Protein AF-A0A6J1W9P4-F1 (afdb_monomer_lite)

Structure (mmCIF, N/CA/C/O backbone):
data_AF-A0A6J1W9P4-F1
#
_entry.id   AF-A0A6J1W9P4-F1
#
loop_
_atom_site.group_PDB
_atom_site.id
_atom_site.type_symbol
_atom_site.label_atom_id
_atom_site.label_alt_id
_atom_site.label_comp_id
_atom_site.label_asym_id
_atom_site.label_entity_id
_atom_site.label_seq_id
_atom_site.pdbx_PDB_ins_code
_atom_site.Cartn_x
_atom_site.Cartn_y
_atom_site.Cartn_z
_atom_site.occupancy
_atom_site.B_iso_or_equiv
_atom_site.auth_seq_id
_atom_site.auth_comp_id
_atom_site.auth_asym_id
_atom_site.auth_atom_id
_atom_site.pdbx_PDB_model_num
ATOM 1 N N . PRO A 1 1 ? 6.774 7.224 18.132 1.00 61.88 1 PRO A N 1
ATOM 2 C CA . PRO A 1 1 ? 6.353 6.381 16.984 1.00 61.88 1 PRO A CA 1
ATOM 3 C C . PRO A 1 1 ? 7.128 6.798 15.732 1.00 61.88 1 PRO A C 1
ATOM 5 O O . PRO A 1 1 ? 7.427 7.984 15.608 1.00 61.88 1 PRO A O 1
ATOM 8 N N . GLY A 1 2 ? 7.505 5.859 14.864 1.00 90.12 2 GLY A N 1
ATOM 9 C CA . GLY A 1 2 ? 8.063 6.198 13.557 1.00 90.12 2 GLY A CA 1
ATOM 10 C C . GLY A 1 2 ? 6.972 6.697 12.604 1.00 90.12 2 GLY A C 1
ATOM 11 O O . GLY A 1 2 ? 5.775 6.614 12.893 1.00 90.12 2 GLY A O 1
ATOM 12 N N . ALA A 1 3 ? 7.386 7.262 11.468 1.00 92.81 3 ALA A N 1
ATOM 13 C CA . ALA A 1 3 ? 6.457 7.837 10.493 1.00 92.81 3 ALA A CA 1
ATOM 14 C C . ALA A 1 3 ? 5.532 6.771 9.869 1.00 92.81 3 ALA A C 1
ATOM 16 O O . ALA A 1 3 ? 4.383 7.065 9.544 1.00 92.81 3 ALA A O 1
ATOM 17 N N . PHE A 1 4 ? 6.004 5.524 9.759 1.00 94.88 4 PHE A N 1
ATOM 18 C CA . PHE A 1 4 ? 5.195 4.398 9.294 1.00 94.88 4 PHE A CA 1
ATOM 19 C C . PHE A 1 4 ? 4.125 3.994 10.310 1.00 94.88 4 PHE A C 1
ATOM 21 O O . PHE A 1 4 ? 2.969 3.825 9.934 1.00 94.88 4 PHE A O 1
ATOM 28 N N . GLU A 1 5 ? 4.459 3.928 11.600 1.00 95.94 5 GLU A N 1
ATOM 29 C CA . GLU A 1 5 ? 3.479 3.653 12.652 1.00 95.94 5 GLU A CA 1
ATOM 30 C C . GLU A 1 5 ? 2.405 4.740 12.712 1.00 95.94 5 GLU A C 1
ATOM 32 O O . GLU A 1 5 ? 1.229 4.418 12.856 1.00 95.94 5 GLU A O 1
ATOM 37 N N . GLN A 1 6 ? 2.779 6.014 12.539 1.00 96.75 6 GLN A N 1
ATOM 38 C CA . GLN A 1 6 ? 1.794 7.095 12.455 1.00 96.75 6 GLN A CA 1
ATOM 39 C C . GLN A 1 6 ? 0.835 6.885 11.277 1.00 96.75 6 GLN A C 1
ATOM 41 O O . GLN A 1 6 ? -0.377 6.982 11.444 1.00 96.75 6 GLN A O 1
ATOM 46 N N . ALA A 1 7 ? 1.360 6.525 10.106 1.00 97.00 7 ALA A N 1
ATOM 47 C CA . ALA A 1 7 ? 0.532 6.257 8.939 1.00 97.00 7 ALA A CA 1
ATOM 48 C C . ALA A 1 7 ? -0.411 5.054 9.137 1.00 97.00 7 ALA A C 1
ATOM 50 O O . ALA A 1 7 ? -1.544 5.064 8.653 1.00 97.00 7 ALA A O 1
ATOM 51 N N . MET A 1 8 ? 0.029 4.023 9.871 1.00 97.19 8 MET A N 1
ATOM 52 C CA . MET A 1 8 ? -0.827 2.897 10.255 1.00 97.19 8 MET A CA 1
ATOM 53 C C . MET A 1 8 ? -1.984 3.353 11.146 1.00 97.19 8 MET A C 1
ATOM 55 O O . MET A 1 8 ? -3.118 2.936 10.916 1.00 97.19 8 MET A O 1
ATOM 59 N N . GLU A 1 9 ? -1.723 4.199 12.143 1.00 97.06 9 GLU A N 1
ATOM 60 C CA . GLU A 1 9 ? -2.769 4.724 13.029 1.00 97.06 9 GLU A CA 1
ATOM 61 C C . GLU A 1 9 ? -3.773 5.604 12.274 1.00 97.06 9 GLU A C 1
ATOM 63 O O . GLU A 1 9 ? -4.983 5.413 12.415 1.00 97.06 9 GLU A O 1
ATOM 68 N N . ASP A 1 10 ? -3.298 6.478 11.389 1.00 96.38 10 ASP A N 1
ATOM 69 C CA . ASP A 1 10 ? -4.158 7.319 10.553 1.00 96.38 10 ASP A CA 1
ATOM 70 C C . ASP A 1 10 ? -5.082 6.479 9.655 1.00 96.38 10 ASP A C 1
ATOM 72 O O . ASP A 1 10 ? -6.283 6.745 9.540 1.00 96.38 10 ASP A O 1
ATOM 76 N N . LEU A 1 11 ? -4.549 5.415 9.046 1.00 96.25 11 LEU A N 1
ATOM 77 C CA . LEU A 1 11 ? -5.328 4.511 8.199 1.00 96.25 11 LEU A CA 1
ATOM 78 C C . LEU A 1 11 ? -6.306 3.646 9.005 1.00 96.25 11 LEU A C 1
ATOM 80 O O . LEU A 1 11 ? -7.425 3.411 8.546 1.00 96.25 11 LEU A O 1
ATOM 84 N N . LYS A 1 12 ? -5.942 3.205 10.217 1.00 96.19 12 LYS A N 1
ATOM 85 C CA . LYS A 1 12 ? -6.881 2.530 11.133 1.00 96.19 12 LYS A CA 1
ATOM 86 C C . LYS A 1 12 ? -8.038 3.453 11.506 1.00 96.19 12 LYS A C 1
ATOM 88 O O . LYS A 1 12 ? -9.191 3.027 11.449 1.00 96.19 12 LYS A O 1
ATOM 93 N N . ALA A 1 13 ? -7.747 4.712 11.835 1.00 94.50 13 ALA A N 1
ATOM 94 C CA . ALA A 1 13 ? -8.765 5.710 12.149 1.00 94.50 13 ALA A CA 1
ATOM 95 C C . ALA A 1 13 ? -9.697 5.960 10.951 1.00 94.50 13 ALA A C 1
ATOM 97 O O . ALA A 1 13 ? -10.920 5.959 11.108 1.00 94.50 13 ALA A O 1
ATOM 98 N N . TYR A 1 14 ? -9.139 6.082 9.740 1.00 93.62 14 TYR A N 1
ATOM 99 C CA . TYR A 1 14 ? -9.924 6.189 8.508 1.00 93.62 14 TYR A CA 1
ATOM 100 C C . TYR A 1 14 ? -10.869 4.991 8.313 1.00 93.62 14 TYR A C 1
ATOM 102 O O . TYR A 1 14 ? -12.040 5.174 7.970 1.00 93.62 14 TYR A O 1
ATOM 110 N N . LEU A 1 15 ? -10.377 3.766 8.524 1.00 93.81 15 LEU A N 1
ATOM 111 C CA . LEU A 1 15 ? -11.156 2.540 8.328 1.00 93.81 15 LEU A CA 1
ATOM 112 C C . LEU A 1 15 ? -12.294 2.396 9.339 1.00 93.81 15 LEU A C 1
ATOM 114 O O . LEU A 1 15 ? -13.423 2.064 8.956 1.00 93.81 15 LEU A O 1
ATOM 118 N N . ALA A 1 16 ? -12.013 2.717 10.603 1.00 91.94 16 ALA A N 1
ATOM 119 C CA . ALA A 1 16 ? -13.014 2.753 11.657 1.00 91.94 16 ALA A CA 1
ATOM 120 C C . ALA A 1 16 ? -14.132 3.758 11.330 1.00 91.94 16 ALA A C 1
ATOM 122 O O . ALA A 1 16 ? -15.307 3.424 11.465 1.00 91.94 16 ALA A O 1
ATOM 123 N N . ALA A 1 17 ? -13.780 4.946 10.827 1.00 90.69 17 ALA A N 1
ATOM 124 C CA . ALA A 1 17 ? -14.744 5.997 10.506 1.00 90.69 17 ALA A CA 1
ATOM 125 C C . ALA A 1 17 ? -15.594 5.708 9.253 1.00 90.69 17 ALA A C 1
ATOM 127 O O . ALA A 1 17 ? -16.777 6.033 9.235 1.00 90.69 17 ALA A O 1
ATOM 128 N N . ASN A 1 18 ? -15.016 5.111 8.202 1.00 82.25 18 ASN A N 1
ATOM 129 C CA . ASN A 1 18 ? -15.668 5.044 6.884 1.00 82.25 18 ASN A CA 1
ATOM 130 C C . ASN A 1 18 ? -16.281 3.687 6.517 1.00 82.25 18 ASN A C 1
ATOM 132 O O . ASN A 1 18 ? -16.983 3.588 5.505 1.00 82.25 18 ASN A O 1
ATOM 136 N N . LYS A 1 19 ? -16.009 2.629 7.287 1.00 77.50 19 LYS A N 1
ATOM 137 C CA . LYS A 1 19 ? -16.509 1.273 6.995 1.00 77.50 19 LYS A CA 1
ATOM 138 C C . LYS A 1 19 ? -16.754 0.405 8.233 1.00 77.50 19 LYS A C 1
ATOM 140 O O . LYS A 1 19 ? -17.327 -0.670 8.085 1.00 77.50 19 LYS A O 1
ATOM 145 N N . GLY A 1 20 ? -16.295 0.819 9.420 1.00 83.50 20 GLY A N 1
ATOM 146 C CA . GLY A 1 20 ? -16.250 -0.062 10.594 1.00 83.50 20 GLY A CA 1
ATOM 147 C C . GLY A 1 20 ? -15.391 -1.314 10.364 1.00 83.50 20 GLY A C 1
ATOM 148 O O . GLY A 1 20 ? -15.565 -2.322 11.043 1.00 83.50 20 GLY A O 1
ATOM 149 N N . GLU A 1 21 ? -14.501 -1.274 9.369 1.00 86.81 21 GLU A N 1
ATOM 150 C CA . GLU A 1 21 ? -13.615 -2.380 9.018 1.00 86.81 21 GLU A CA 1
ATOM 151 C C . GLU A 1 21 ? -12.311 -2.267 9.815 1.00 86.81 21 GLU A C 1
ATOM 153 O O . GLU A 1 21 ? -11.819 -1.171 10.077 1.00 86.81 21 GLU A O 1
ATOM 158 N N . ALA A 1 22 ? -11.726 -3.410 10.167 1.00 90.38 22 ALA A N 1
ATOM 159 C CA . ALA A 1 22 ? -10.396 -3.472 10.755 1.00 90.38 22 ALA A CA 1
ATOM 160 C C . ALA A 1 22 ? -9.356 -3.838 9.688 1.00 90.38 22 ALA A C 1
ATOM 162 O O . ALA A 1 22 ? -9.618 -4.646 8.791 1.00 90.38 22 ALA A O 1
ATOM 163 N N . ALA A 1 23 ? -8.168 -3.250 9.806 1.00 95.31 23 ALA A N 1
ATOM 164 C CA . ALA A 1 23 ? -7.005 -3.671 9.042 1.00 95.31 23 ALA A CA 1
ATOM 165 C C . ALA A 1 23 ? -6.423 -4.962 9.634 1.00 95.31 23 ALA A C 1
ATOM 167 O O . ALA A 1 23 ? -6.210 -5.040 10.843 1.00 95.31 23 ALA A O 1
ATOM 168 N N . HIS A 1 24 ? -6.120 -5.940 8.782 1.00 95.38 24 HIS A N 1
ATOM 169 C CA . HIS A 1 24 ? -5.417 -7.165 9.182 1.00 95.38 24 HIS A CA 1
ATOM 170 C C . HIS A 1 24 ? -3.910 -6.962 9.231 1.00 95.38 24 HIS A C 1
ATOM 172 O O . HIS A 1 24 ? -3.242 -7.427 10.150 1.00 95.38 24 HIS A O 1
ATOM 178 N N . SER A 1 25 ? -3.367 -6.269 8.233 1.00 96.31 25 SER A N 1
ATOM 179 C CA . SER A 1 25 ? -1.930 -6.055 8.097 1.00 96.31 25 SER A CA 1
ATOM 180 C C . SER A 1 25 ? -1.623 -4.870 7.190 1.00 96.31 25 SER A C 1
ATOM 182 O O . SER A 1 25 ? -2.454 -4.444 6.383 1.00 96.31 25 SER A O 1
ATOM 184 N N . PHE A 1 26 ? -0.407 -4.354 7.355 1.00 97.88 26 PHE A N 1
ATOM 185 C CA . PHE A 1 26 ? 0.132 -3.194 6.659 1.00 97.88 26 PHE A CA 1
ATOM 186 C C . PHE A 1 26 ? 1.481 -3.554 6.044 1.00 97.88 26 PHE A C 1
ATOM 188 O O . PHE A 1 26 ? 2.276 -4.258 6.666 1.00 97.88 26 PHE A O 1
ATOM 195 N N . TRP A 1 27 ? 1.753 -3.019 4.859 1.00 97.94 27 TRP A N 1
ATOM 196 C CA . TRP A 1 27 ? 3.041 -3.144 4.185 1.00 97.94 27 TRP A CA 1
ATOM 197 C C . TRP A 1 27 ? 3.436 -1.820 3.545 1.00 97.94 27 TRP A C 1
ATOM 199 O O . TRP A 1 27 ? 2.578 -1.095 3.046 1.00 97.94 27 TRP A O 1
ATOM 209 N N . LEU A 1 28 ? 4.735 -1.534 3.525 1.00 97.38 28 LEU A N 1
ATOM 210 C CA . LEU A 1 28 ? 5.318 -0.475 2.709 1.00 97.38 28 LEU A CA 1
ATOM 211 C C . LEU A 1 28 ? 5.903 -1.121 1.452 1.00 97.38 28 LEU A C 1
ATOM 213 O O . LEU A 1 28 ? 6.831 -1.921 1.557 1.00 97.38 28 LEU A O 1
ATOM 217 N N . LEU A 1 29 ? 5.322 -0.829 0.289 1.00 97.06 29 LEU A N 1
ATOM 218 C CA . LEU A 1 29 ? 5.697 -1.427 -0.994 1.00 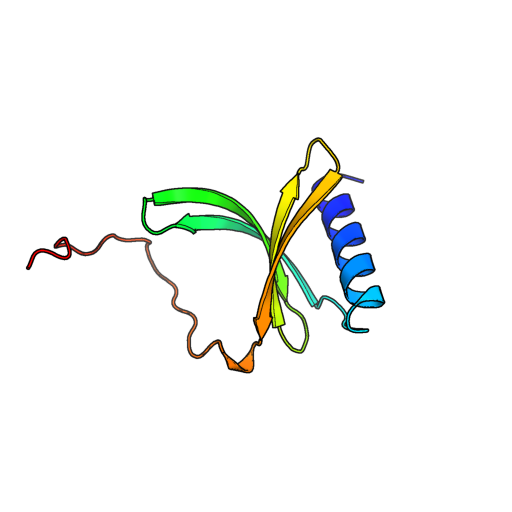97.06 29 LEU A CA 1
ATOM 219 C C . LEU A 1 29 ? 5.989 -0.345 -2.039 1.00 97.06 29 LEU A C 1
ATOM 221 O O . LEU A 1 29 ? 5.490 0.778 -1.951 1.00 97.06 29 LEU A O 1
ATOM 225 N N . THR A 1 30 ? 6.752 -0.717 -3.065 1.00 96.00 30 THR A N 1
ATOM 226 C CA . THR A 1 30 ? 6.943 0.096 -4.269 1.00 96.00 30 THR A CA 1
ATOM 227 C C . THR A 1 30 ? 5.929 -0.322 -5.329 1.00 96.00 30 THR A C 1
ATOM 229 O O . THR A 1 30 ? 5.956 -1.449 -5.820 1.00 96.00 30 THR A O 1
ATOM 232 N N . GLU A 1 31 ? 5.031 0.589 -5.692 1.00 95.62 31 GLU A N 1
ATOM 233 C CA . GLU A 1 31 ? 4.183 0.468 -6.876 1.00 95.62 31 GLU A CA 1
ATOM 234 C C . GLU A 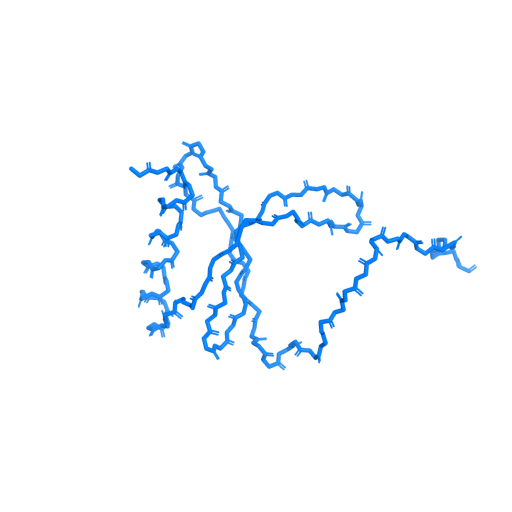1 31 ? 4.997 0.882 -8.103 1.00 95.62 31 GLU A C 1
ATOM 236 O O . GLU A 1 31 ? 5.563 1.975 -8.131 1.00 95.62 31 GLU A O 1
ATOM 241 N N . ILE A 1 32 ? 5.046 0.014 -9.113 1.00 93.62 32 ILE A N 1
ATOM 242 C CA . ILE A 1 32 ? 5.647 0.311 -10.414 1.00 93.62 32 ILE A CA 1
ATOM 243 C C . ILE A 1 32 ? 4.501 0.486 -11.404 1.00 93.62 32 ILE A C 1
ATOM 245 O O . ILE A 1 32 ? 3.728 -0.448 -11.628 1.00 93.62 32 ILE A O 1
ATOM 249 N N . ASP A 1 33 ? 4.364 1.681 -11.976 1.00 90.44 33 ASP A N 1
ATOM 250 C CA . ASP A 1 33 ? 3.314 1.939 -12.960 1.00 90.44 33 ASP A CA 1
ATOM 251 C C . ASP A 1 33 ? 3.703 1.514 -14.389 1.00 90.44 33 ASP A C 1
ATOM 253 O O . ASP A 1 33 ? 4.786 0.990 -14.656 1.00 90.44 33 ASP A O 1
ATOM 257 N N . HIS A 1 34 ? 2.797 1.758 -15.340 1.00 85.88 34 HIS A N 1
ATOM 258 C CA . HIS A 1 34 ? 2.972 1.414 -16.755 1.00 85.88 34 HIS A CA 1
ATOM 259 C C . HIS A 1 34 ? 4.172 2.106 -17.428 1.00 85.88 34 HIS A C 1
ATOM 261 O O . HIS A 1 34 ? 4.578 1.686 -18.509 1.00 85.88 34 HIS A O 1
ATOM 267 N N . TRP A 1 35 ? 4.740 3.144 -16.807 1.00 89.12 35 TRP A N 1
ATOM 268 C CA . TRP A 1 35 ? 5.891 3.905 -17.296 1.00 89.12 35 TRP A CA 1
ATOM 269 C C . TRP A 1 35 ? 7.169 3.609 -16.504 1.00 89.12 35 TRP A C 1
ATOM 271 O O . TRP A 1 35 ? 8.143 4.353 -16.614 1.00 89.12 35 TRP A O 1
ATOM 281 N N . ASN A 1 36 ? 7.176 2.528 -15.715 1.00 89.50 36 ASN A N 1
ATOM 282 C CA . ASN A 1 36 ? 8.266 2.169 -14.810 1.00 89.50 36 ASN A CA 1
ATOM 283 C C . ASN A 1 36 ? 8.561 3.255 -13.757 1.00 89.50 36 ASN A C 1
ATOM 285 O O . ASN A 1 36 ? 9.690 3.375 -13.282 1.00 89.50 36 ASN A O 1
ATOM 289 N N . ILE A 1 37 ? 7.563 4.073 -13.406 1.00 93.19 37 ILE A N 1
ATOM 290 C CA . ILE A 1 37 ? 7.708 5.044 -12.324 1.00 93.19 37 ILE A CA 1
ATOM 291 C C . ILE A 1 37 ? 7.465 4.311 -11.013 1.00 93.19 37 ILE A C 1
ATOM 293 O O . ILE A 1 37 ? 6.370 3.802 -10.764 1.00 93.19 37 ILE A O 1
ATOM 297 N N . GLU A 1 38 ? 8.492 4.305 -10.172 1.00 95.38 38 GLU A N 1
ATOM 298 C CA . GLU A 1 38 ? 8.430 3.787 -8.814 1.00 95.38 38 GLU A CA 1
ATOM 299 C C . GLU A 1 38 ? 7.749 4.789 -7.883 1.00 95.38 38 GLU A C 1
ATOM 301 O O . GLU A 1 38 ? 8.064 5.984 -7.869 1.00 95.38 38 GLU A O 1
ATOM 306 N N . LYS A 1 39 ? 6.794 4.303 -7.092 1.00 96.00 39 LYS A N 1
ATOM 307 C CA . LYS A 1 39 ? 6.060 5.116 -6.127 1.00 96.00 39 LYS A CA 1
ATOM 308 C C . LYS A 1 39 ? 5.917 4.361 -4.816 1.00 96.00 39 LYS A C 1
ATOM 310 O O . LYS A 1 39 ? 5.412 3.243 -4.786 1.00 96.00 39 LYS A O 1
ATOM 315 N N . GLU A 1 40 ? 6.301 5.000 -3.720 1.00 96.56 40 GLU A N 1
ATOM 316 C CA . GLU A 1 40 ? 6.091 4.447 -2.384 1.00 96.56 40 GLU A CA 1
ATOM 317 C C . GLU A 1 40 ? 4.591 4.410 -2.046 1.00 96.56 40 GLU A C 1
ATOM 319 O O . G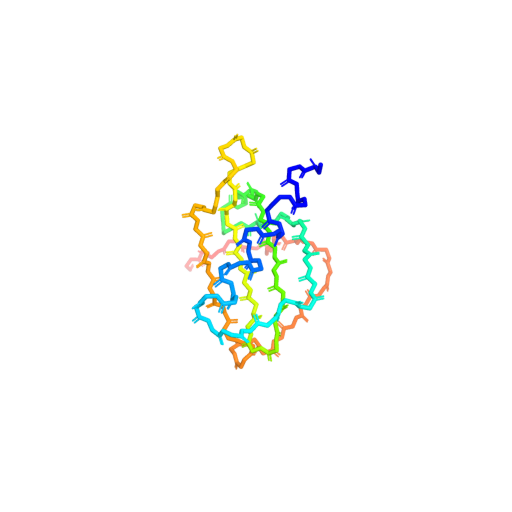LU A 1 40 ? 3.852 5.380 -2.285 1.00 96.56 40 GLU A O 1
ATOM 324 N N . ARG A 1 41 ? 4.128 3.266 -1.534 1.00 97.88 41 ARG A N 1
ATOM 325 C CA . ARG A 1 41 ? 2.735 3.018 -1.155 1.00 97.88 41 ARG A CA 1
ATOM 326 C C . ARG A 1 41 ? 2.636 2.256 0.147 1.00 97.88 41 ARG A C 1
ATOM 328 O O . ARG A 1 41 ? 3.324 1.260 0.355 1.00 97.88 41 ARG A O 1
ATOM 335 N N . ILE A 1 42 ? 1.676 2.665 0.967 1.00 98.25 42 ILE A N 1
ATOM 336 C CA . ILE A 1 42 ? 1.204 1.832 2.066 1.00 98.25 42 ILE A CA 1
ATOM 337 C C . ILE A 1 42 ? 0.076 0.960 1.535 1.00 98.25 42 ILE A C 1
ATOM 339 O O . ILE A 1 42 ? -0.912 1.463 0.999 1.00 98.25 42 ILE A O 1
ATOM 343 N N . VAL A 1 43 ? 0.222 -0.347 1.696 1.00 98.19 43 VAL A N 1
ATOM 344 C CA . VAL A 1 43 ? -0.782 -1.336 1.322 1.00 98.19 43 VAL A CA 1
ATOM 345 C C . VAL A 1 43 ? -1.409 -1.902 2.585 1.00 98.19 43 VAL A C 1
ATOM 347 O O . VAL A 1 43 ? -0.699 -2.289 3.512 1.00 98.19 43 VAL A O 1
ATOM 350 N N . VAL A 1 44 ? -2.739 -1.946 2.626 1.00 97.94 44 VAL A N 1
ATOM 351 C CA . VAL A 1 44 ? -3.506 -2.461 3.767 1.00 97.94 44 VAL A CA 1
ATOM 352 C C . VAL A 1 44 ? -4.500 -3.492 3.271 1.00 97.94 44 VAL A C 1
ATOM 354 O O . VAL A 1 44 ? -5.201 -3.243 2.293 1.00 97.94 44 VAL A O 1
ATOM 357 N N . ILE A 1 45 ? -4.600 -4.629 3.951 1.00 97.12 45 ILE A N 1
ATOM 358 C CA . ILE A 1 45 ? -5.652 -5.611 3.671 1.00 97.12 45 ILE A CA 1
ATOM 359 C C . ILE A 1 45 ? -6.680 -5.619 4.802 1.00 97.12 45 ILE A C 1
ATOM 361 O O . ILE A 1 45 ? -6.327 -5.566 5.981 1.00 97.12 45 ILE A O 1
ATOM 365 N N . THR A 1 46 ? -7.959 -5.669 4.441 1.00 96.12 46 THR A N 1
ATOM 366 C CA . THR A 1 46 ? -9.092 -5.840 5.3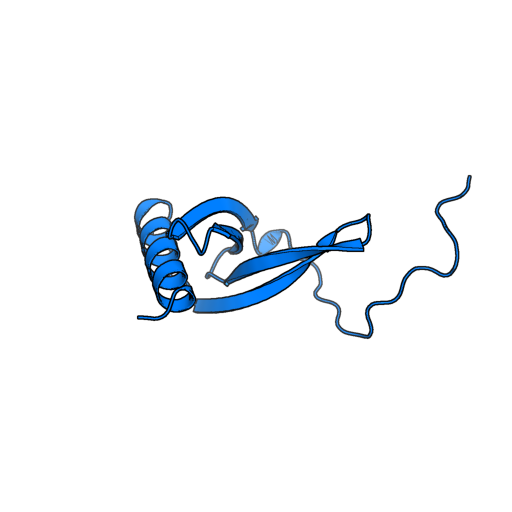62 1.00 96.12 46 THR A CA 1
ATOM 367 C C . THR A 1 46 ? -9.830 -7.138 5.037 1.00 96.12 46 THR A C 1
ATOM 369 O O . THR A 1 46 ? -9.427 -7.897 4.157 1.00 96.12 46 THR A O 1
ATOM 372 N N . ASN A 1 47 ? -10.953 -7.397 5.711 1.00 93.62 47 ASN A N 1
ATOM 373 C CA . ASN A 1 47 ? -11.850 -8.501 5.355 1.00 93.62 47 ASN A CA 1
ATOM 374 C C . ASN A 1 47 ? -12.489 -8.364 3.960 1.00 93.62 47 ASN A C 1
ATOM 376 O O . ASN A 1 47 ? -12.961 -9.359 3.418 1.00 93.62 47 ASN A O 1
ATOM 380 N N . ALA A 1 48 ? -12.562 -7.153 3.397 1.00 94.56 48 ALA A N 1
ATOM 381 C CA . ALA A 1 48 ? -13.355 -6.885 2.196 1.00 94.56 48 ALA A CA 1
ATOM 382 C C . ALA A 1 48 ? -12.610 -6.113 1.101 1.00 94.56 48 ALA A C 1
ATOM 384 O O . ALA A 1 48 ? -13.107 -6.044 -0.027 1.00 94.56 48 ALA A O 1
ATOM 385 N N . ALA A 1 49 ? -11.449 -5.518 1.390 1.00 96.31 49 ALA A N 1
ATOM 386 C CA . ALA A 1 49 ? -10.683 -4.772 0.399 1.00 96.31 49 ALA A CA 1
ATOM 387 C C . ALA A 1 49 ? -9.168 -4.824 0.610 1.00 96.31 49 ALA A C 1
ATOM 389 O O . ALA A 1 49 ? -8.668 -4.976 1.723 1.00 96.31 49 ALA A O 1
ATOM 390 N N . LEU A 1 50 ? -8.457 -4.611 -0.494 1.00 97.25 50 LEU A N 1
ATOM 391 C CA . LEU A 1 50 ? -7.089 -4.126 -0.522 1.00 97.25 50 LEU A CA 1
ATOM 392 C C . LEU A 1 50 ? -7.127 -2.599 -0.667 1.00 97.25 50 LEU A C 1
ATOM 394 O O . LEU A 1 50 ? -7.830 -2.064 -1.527 1.00 97.25 50 LEU A O 1
ATOM 398 N N . LEU A 1 51 ? -6.380 -1.894 0.168 1.00 97.31 51 LEU A N 1
ATOM 399 C CA . LEU A 1 51 ? -6.218 -0.448 0.107 1.00 97.31 51 LEU A CA 1
ATOM 400 C C . LEU A 1 51 ? -4.796 -0.130 -0.332 1.00 97.31 51 LEU A C 1
ATOM 402 O O . LEU A 1 51 ? -3.849 -0.723 0.182 1.00 97.31 51 LEU A O 1
ATOM 406 N N . VAL A 1 52 ? -4.659 0.825 -1.244 1.00 98.12 52 VAL A N 1
ATOM 407 C CA . VAL A 1 52 ? -3.371 1.354 -1.698 1.00 98.12 52 VAL A CA 1
ATOM 408 C C . VAL A 1 52 ? -3.362 2.846 -1.399 1.00 98.12 52 VAL A C 1
ATOM 410 O O . VAL A 1 52 ? -4.173 3.603 -1.930 1.00 98.12 52 VAL A O 1
ATOM 413 N N . CYS A 1 53 ? -2.483 3.254 -0.491 1.00 98.12 53 CYS A N 1
ATOM 414 C CA . CYS A 1 53 ? -2.411 4.607 0.038 1.00 98.12 53 CYS A CA 1
ATOM 415 C C . CYS A 1 53 ? -1.130 5.299 -0.426 1.00 98.12 53 CYS A C 1
ATOM 417 O O . CYS A 1 53 ? -0.021 4.799 -0.211 1.00 98.12 53 CYS A O 1
ATOM 419 N N . LYS A 1 54 ? -1.284 6.490 -1.006 1.00 98.19 54 LYS A N 1
ATOM 420 C CA . LYS A 1 54 ? -0.205 7.465 -1.143 1.00 98.19 54 LYS A CA 1
ATOM 421 C C . LYS A 1 54 ? -0.174 8.303 0.130 1.00 98.19 54 LYS A C 1
ATOM 423 O O . LYS A 1 54 ? -1.031 9.167 0.331 1.00 98.19 54 LYS A O 1
ATOM 428 N N . TYR A 1 55 ? 0.821 8.055 0.968 1.00 98.19 55 TYR A N 1
ATOM 429 C CA . TYR A 1 55 ? 0.995 8.760 2.230 1.00 98.19 55 TYR A CA 1
ATOM 430 C C . TYR A 1 55 ? 2.145 9.764 2.132 1.00 98.19 55 TYR A C 1
ATOM 432 O O . TYR A 1 55 ? 3.196 9.463 1.572 1.00 98.19 55 TYR A O 1
ATOM 440 N N . ASP A 1 56 ? 1.939 10.968 2.652 1.00 96.75 56 ASP A N 1
ATOM 441 C CA . ASP A 1 56 ? 2.987 11.970 2.802 1.00 96.75 56 ASP A CA 1
ATOM 442 C C . ASP A 1 56 ? 3.627 11.806 4.181 1.00 96.75 56 ASP A C 1
ATOM 444 O O . ASP A 1 56 ? 3.033 12.177 5.194 1.00 96.75 56 ASP A O 1
ATOM 448 N N . PHE A 1 57 ? 4.830 11.233 4.232 1.00 94.56 57 PHE A N 1
ATOM 449 C CA . PHE A 1 57 ? 5.544 10.998 5.489 1.00 94.56 57 PHE A CA 1
ATOM 450 C C . PHE A 1 57 ? 6.150 12.265 6.107 1.00 94.56 57 PHE A C 1
ATOM 452 O O . PHE A 1 57 ? 6.500 12.244 7.284 1.00 94.56 57 PHE A O 1
ATOM 459 N N . ILE A 1 58 ? 6.252 13.367 5.354 1.00 94.19 58 ILE A N 1
ATOM 460 C CA . ILE A 1 58 ? 6.730 14.654 5.877 1.00 94.19 58 ILE A CA 1
ATOM 461 C C . ILE A 1 58 ? 5.568 15.394 6.539 1.00 94.19 58 ILE A C 1
ATOM 463 O O . ILE A 1 58 ? 5.695 15.884 7.658 1.00 94.19 58 ILE A O 1
ATOM 467 N N . MET A 1 59 ? 4.424 15.462 5.855 1.00 95.69 59 MET A N 1
ATOM 468 C CA . MET A 1 59 ? 3.221 16.127 6.365 1.00 95.69 59 MET A CA 1
ATOM 469 C C . MET A 1 59 ? 2.355 15.230 7.253 1.00 95.69 59 MET A C 1
ATOM 471 O O . MET A 1 59 ? 1.385 15.727 7.819 1.00 95.69 59 MET A O 1
ATOM 475 N N . LEU A 1 60 ? 2.686 13.939 7.354 1.00 95.25 60 LEU A N 1
ATOM 476 C CA . LEU A 1 60 ? 1.936 12.917 8.085 1.00 95.25 60 LEU A CA 1
ATOM 477 C C . LEU A 1 60 ? 0.453 12.920 7.701 1.00 95.25 60 LEU A C 1
ATOM 479 O O . LEU A 1 60 ? -0.419 13.162 8.531 1.00 95.25 60 LEU A O 1
ATOM 483 N N . LYS A 1 61 ? 0.171 12.720 6.408 1.00 95.81 61 LYS A N 1
ATOM 484 C CA . LYS A 1 61 ? -1.209 12.687 5.913 1.00 95.81 61 LYS A CA 1
ATOM 485 C C . LYS A 1 61 ? -1.404 11.747 4.732 1.00 95.81 61 LYS A C 1
ATOM 487 O O . LYS A 1 61 ? -0.565 11.646 3.837 1.00 95.81 61 LYS A O 1
ATOM 492 N N . CYS A 1 62 ? -2.582 11.134 4.679 1.00 96.50 62 CYS A N 1
ATOM 493 C CA . CYS A 1 62 ? -3.055 10.419 3.500 1.00 96.50 62 CYS A CA 1
ATOM 494 C C . CYS A 1 62 ? -3.381 11.419 2.377 1.00 96.50 62 CYS A C 1
ATOM 496 O O . CYS A 1 62 ? -4.234 12.289 2.550 1.00 96.50 62 CYS A O 1
ATOM 498 N N . LEU A 1 63 ? -2.716 11.296 1.226 1.00 97.38 63 LEU A N 1
ATOM 499 C CA . LEU A 1 63 ? -2.976 12.128 0.044 1.00 97.38 63 LEU A CA 1
ATOM 500 C C . LEU A 1 63 ? -4.008 11.493 -0.884 1.00 97.38 63 LEU A C 1
ATOM 502 O O . LEU A 1 63 ? -4.852 12.185 -1.445 1.00 97.38 63 LEU A O 1
ATOM 506 N N . GLU A 1 64 ? -3.913 10.180 -1.063 1.00 97.00 64 GLU A N 1
ATOM 507 C CA . GLU A 1 64 ? -4.767 9.415 -1.962 1.00 97.00 64 GLU A CA 1
ATOM 508 C C . GLU A 1 64 ? -4.952 8.011 -1.399 1.00 97.00 64 GLU A C 1
ATOM 510 O O . GLU A 1 64 ? -3.992 7.402 -0.923 1.00 97.00 64 GLU A O 1
ATOM 515 N N . LEU A 1 65 ? -6.181 7.501 -1.465 1.00 96.62 65 LEU A N 1
ATOM 516 C CA . LEU A 1 65 ? -6.518 6.167 -0.994 1.00 96.62 65 LEU A CA 1
ATOM 517 C C . LEU A 1 65 ? -7.394 5.457 -2.018 1.00 96.62 65 LEU A C 1
ATOM 519 O O . LEU A 1 65 ? -8.588 5.735 -2.144 1.00 96.62 65 LEU A O 1
ATOM 523 N N . GLN A 1 66 ? -6.801 4.503 -2.722 1.00 96.88 66 GLN A N 1
ATOM 524 C CA . GLN A 1 66 ? -7.533 3.612 -3.604 1.00 96.88 66 GLN A CA 1
ATOM 525 C C . GLN A 1 66 ? -8.043 2.412 -2.806 1.00 96.88 66 GLN A C 1
ATOM 527 O O . GLN A 1 66 ? -7.282 1.756 -2.098 1.00 96.88 66 GLN A O 1
ATOM 532 N N . ARG A 1 67 ? -9.332 2.092 -2.957 1.00 95.94 67 ARG A N 1
ATOM 533 C CA . ARG A 1 67 ? -9.955 0.896 -2.375 1.00 95.94 67 ARG A CA 1
ATOM 534 C C . ARG A 1 67 ? -10.338 -0.086 -3.470 1.00 95.94 67 ARG A C 1
ATOM 536 O O . ARG A 1 67 ? -11.186 0.217 -4.304 1.00 95.94 67 ARG A O 1
ATOM 543 N N . ILE A 1 68 ? -9.767 -1.282 -3.413 1.00 96.81 68 ILE A N 1
ATOM 544 C CA . ILE A 1 68 ? -10.016 -2.378 -4.347 1.00 96.81 68 ILE A CA 1
ATOM 545 C C . ILE A 1 68 ? -10.760 -3.476 -3.577 1.00 96.81 68 ILE A C 1
ATOM 547 O O . ILE A 1 68 ? -10.160 -4.101 -2.702 1.00 96.81 68 ILE A O 1
ATOM 551 N N . PRO A 1 69 ? -12.062 -3.711 -3.829 1.00 96.50 69 PRO A N 1
ATOM 552 C CA . PRO A 1 69 ? -12.773 -4.835 -3.225 1.00 96.50 69 PRO A CA 1
ATOM 553 C C . PRO A 1 69 ? -12.044 -6.153 -3.502 1.00 96.50 69 PRO A C 1
ATOM 555 O O . PRO A 1 69 ? -11.632 -6.394 -4.634 1.00 96.50 69 PRO A O 1
ATOM 558 N N . LEU A 1 70 ? -11.918 -7.027 -2.500 1.00 96.12 70 LEU A N 1
ATOM 559 C CA . LEU A 1 70 ? -11.254 -8.324 -2.695 1.00 96.12 70 LEU A CA 1
ATOM 560 C C . LEU A 1 70 ? -11.975 -9.184 -3.740 1.00 96.12 70 LEU A C 1
ATOM 562 O O . LEU A 1 70 ? -11.331 -9.953 -4.442 1.00 96.12 70 LEU A O 1
ATOM 566 N N . SER A 1 71 ? -13.286 -8.995 -3.911 1.00 97.06 71 SER A N 1
ATOM 567 C CA . SER A 1 71 ? -14.073 -9.647 -4.964 1.00 97.06 71 SER A CA 1
ATOM 568 C C . SER A 1 71 ? -13.641 -9.284 -6.389 1.00 97.06 71 SER A C 1
ATOM 570 O O . SER A 1 71 ? -14.050 -9.965 -7.323 1.00 97.06 71 SER A O 1
ATOM 572 N N . TYR A 1 72 ? -12.856 -8.218 -6.579 1.00 97.75 72 TYR A N 1
ATOM 573 C CA . TYR A 1 72 ? -12.326 -7.814 -7.888 1.00 97.75 72 TYR A CA 1
ATOM 574 C C . TYR A 1 72 ? -10.925 -8.384 -8.154 1.00 97.75 72 TYR A C 1
ATOM 576 O O . TYR A 1 72 ? -10.395 -8.217 -9.250 1.00 97.75 72 TYR A O 1
ATOM 584 N N . ILE A 1 73 ? -10.307 -9.038 -7.167 1.00 96.06 73 ILE A N 1
ATOM 585 C CA . ILE A 1 73 ? -8.966 -9.610 -7.289 1.00 96.06 73 ILE A CA 1
ATOM 586 C C . ILE A 1 73 ? -9.103 -11.089 -7.642 1.00 96.06 73 ILE A C 1
ATOM 588 O O . ILE A 1 73 ? -9.381 -11.924 -6.789 1.00 96.06 73 ILE A O 1
ATOM 592 N N . GLU A 1 74 ? -8.886 -11.414 -8.913 1.00 97.00 74 GLU A N 1
ATOM 593 C CA . GLU A 1 74 ? -8.958 -12.797 -9.400 1.00 97.00 74 GLU A CA 1
ATOM 594 C C . GLU A 1 74 ? -7.668 -13.582 -9.117 1.00 97.00 74 GLU A C 1
ATOM 596 O O . GLU A 1 74 ? -7.703 -14.772 -8.805 1.00 97.00 74 GLU A O 1
ATOM 601 N N . LYS A 1 75 ? -6.507 -12.926 -9.236 1.00 95.25 75 LYS A N 1
ATOM 602 C CA . LYS A 1 75 ? -5.206 -13.598 -9.214 1.00 95.25 75 LYS A CA 1
ATOM 603 C C . LYS A 1 75 ? -4.117 -12.725 -8.605 1.00 95.25 75 LYS A C 1
ATOM 605 O O . LYS A 1 75 ? -4.015 -11.539 -8.902 1.00 95.25 75 LYS A O 1
ATOM 610 N N . ILE A 1 76 ? -3.234 -13.364 -7.842 1.00 93.25 76 ILE A N 1
ATOM 611 C CA . ILE A 1 76 ? -1.944 -12.814 -7.418 1.00 93.25 76 ILE A CA 1
ATOM 612 C C . ILE A 1 76 ? -0.858 -13.614 -8.137 1.00 93.25 76 ILE A C 1
ATOM 614 O O . ILE A 1 76 ? -0.887 -14.844 -8.141 1.00 93.25 76 ILE A O 1
ATOM 618 N N . SER A 1 77 ? 0.078 -12.922 -8.780 1.00 92.69 77 SER A N 1
ATOM 619 C CA . SER A 1 77 ? 1.209 -13.550 -9.469 1.00 92.69 77 SER A CA 1
ATOM 620 C C . SER A 1 77 ? 2.506 -13.102 -8.815 1.00 92.69 77 SER A C 1
ATOM 622 O O . SER A 1 77 ? 2.653 -11.930 -8.480 1.00 92.69 77 SER A O 1
ATOM 624 N N . THR A 1 78 ? 3.443 -14.029 -8.644 1.00 94.50 78 THR A N 1
ATOM 625 C CA . THR A 1 78 ? 4.771 -13.760 -8.089 1.00 94.50 78 THR A CA 1
ATOM 626 C C . THR A 1 78 ? 5.840 -14.216 -9.074 1.00 94.50 78 THR A C 1
ATOM 628 O O . THR A 1 78 ? 5.641 -15.155 -9.845 1.00 94.50 78 THR A O 1
ATOM 631 N N . GLY A 1 79 ? 6.971 -13.521 -9.083 1.00 92.44 79 GLY A N 1
ATOM 632 C CA . GLY A 1 79 ? 8.074 -13.802 -9.990 1.00 92.44 79 GLY A CA 1
ATOM 633 C C . GLY A 1 79 ? 8.921 -12.559 -10.247 1.00 92.44 79 GLY A C 1
ATOM 634 O O . GLY A 1 79 ? 8.621 -11.490 -9.713 1.00 92.44 79 GLY A O 1
ATOM 635 N N . PRO A 1 80 ?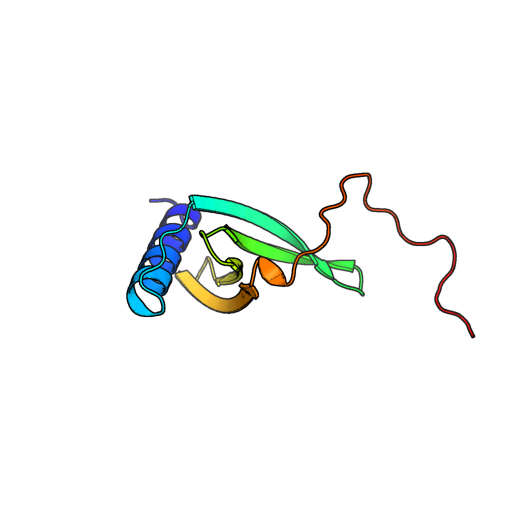 9.983 -12.686 -11.057 1.00 88.75 80 PRO A N 1
ATOM 636 C CA . PRO A 1 80 ? 10.799 -11.549 -11.449 1.00 88.75 80 PRO A CA 1
ATOM 637 C C . PRO A 1 80 ? 9.957 -10.522 -12.209 1.00 88.75 80 PRO A C 1
ATOM 639 O O . PRO A 1 80 ? 9.249 -10.872 -13.158 1.00 88.75 80 PRO A O 1
ATOM 642 N N . PHE A 1 81 ? 10.068 -9.252 -11.824 1.00 84.00 81 PHE A N 1
ATOM 643 C CA . PHE A 1 81 ? 9.486 -8.160 -12.593 1.00 84.00 81 PHE A CA 1
ATOM 644 C C . PHE A 1 81 ? 10.257 -8.025 -13.910 1.00 84.00 81 PHE A C 1
ATOM 646 O O . PHE A 1 81 ? 11.431 -7.659 -13.921 1.00 84.00 81 PHE A O 1
ATOM 653 N N . THR A 1 82 ? 9.622 -8.403 -15.020 1.00 84.31 82 THR A N 1
ATOM 654 C CA . THR A 1 82 ? 10.238 -8.392 -16.351 1.00 84.31 82 THR A CA 1
ATOM 655 C C . THR A 1 82 ? 9.299 -7.742 -17.352 1.00 84.31 82 THR A C 1
ATOM 657 O O . THR A 1 82 ? 8.102 -8.027 -17.378 1.00 84.31 82 THR A O 1
ATOM 660 N N . PHE A 1 83 ? 9.849 -6.865 -18.188 1.00 80.56 83 PHE A N 1
ATOM 661 C CA . PHE A 1 83 ? 9.096 -6.257 -19.276 1.00 80.56 83 PHE A CA 1
ATOM 662 C C . PHE A 1 83 ? 8.850 -7.271 -20.399 1.00 80.56 83 PHE A C 1
ATOM 664 O O . PHE A 1 83 ? 9.692 -8.146 -20.646 1.00 80.56 83 PHE A O 1
ATOM 671 N N . PRO A 1 84 ? 7.715 -7.167 -21.113 1.00 81.88 84 PRO A N 1
ATOM 672 C CA . PRO A 1 84 ? 7.492 -7.973 -22.301 1.00 81.88 84 PRO A CA 1
ATOM 673 C C . PRO A 1 84 ? 8.601 -7.717 -23.329 1.00 81.88 84 PRO A C 1
ATOM 675 O O . PRO A 1 84 ? 9.079 -6.599 -23.498 1.00 81.88 84 PRO A O 1
ATOM 678 N N . LYS A 1 85 ? 9.001 -8.767 -24.056 1.00 81.06 85 LYS A N 1
ATOM 679 C CA . LYS A 1 85 ? 10.075 -8.693 -25.067 1.00 81.06 85 LYS A CA 1
ATOM 680 C C . LYS A 1 85 ? 9.744 -7.797 -26.266 1.00 81.06 85 LYS A C 1
ATOM 682 O O . LYS A 1 85 ? 10.630 -7.504 -27.061 1.00 81.06 85 LYS A O 1
ATOM 687 N N . LYS A 1 86 ? 8.473 -7.446 -26.444 1.00 80.06 86 LYS A N 1
ATOM 688 C CA . LYS A 1 86 ? 7.981 -6.595 -27.523 1.00 80.06 86 LYS A CA 1
ATOM 689 C C . LYS A 1 86 ? 7.104 -5.512 -26.913 1.00 80.06 86 LYS A C 1
ATOM 691 O O . LYS A 1 86 ? 6.295 -5.810 -26.034 1.00 80.06 86 LYS A O 1
ATOM 696 N N . SER A 1 87 ? 7.261 -4.292 -27.407 1.00 71.88 87 SER A N 1
ATOM 697 C CA . SER A 1 87 ? 6.302 -3.215 -27.184 1.00 71.88 87 SER A CA 1
ATOM 698 C C . SER A 1 87 ? 4.953 -3.579 -27.810 1.00 71.88 87 SER A C 1
ATOM 700 O O . SER A 1 87 ? 4.883 -4.429 -28.702 1.00 71.88 87 SER A O 1
ATOM 702 N N . LEU A 1 88 ? 3.880 -2.930 -27.355 1.00 69.69 88 LEU A N 1
ATOM 703 C CA . LEU A 1 88 ? 2.596 -2.907 -28.061 1.00 69.69 88 LEU A CA 1
ATOM 704 C C . LEU A 1 88 ? 2.754 -2.093 -29.358 1.00 69.69 88 LEU A C 1
ATOM 706 O O . LEU A 1 88 ? 2.273 -0.969 -29.447 1.00 69.69 88 LEU A O 1
ATOM 710 N N . ASP A 1 89 ? 3.472 -2.633 -30.340 1.00 65.31 89 ASP A N 1
ATOM 711 C CA . ASP A 1 89 ? 3.466 -2.105 -31.702 1.00 65.31 89 ASP A CA 1
ATOM 712 C C . ASP A 1 89 ? 2.324 -2.753 -32.495 1.00 65.31 89 ASP A C 1
ATOM 714 O O . ASP A 1 89 ? 1.998 -3.927 -3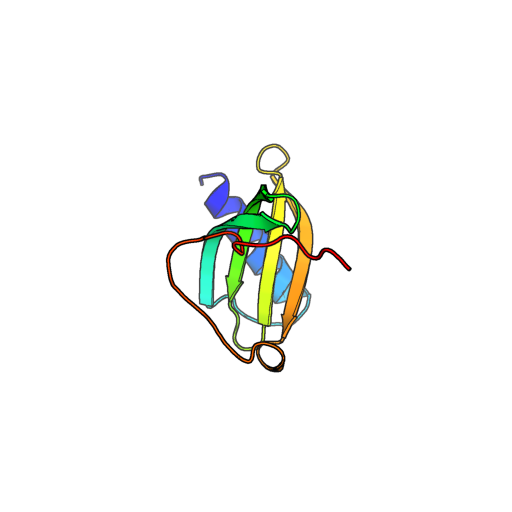2.294 1.00 65.31 89 ASP A O 1
ATOM 718 N N . ARG A 1 90 ? 1.689 -1.932 -33.338 1.00 52.97 90 ARG A N 1
ATOM 719 C CA . ARG A 1 90 ? 0.552 -2.276 -34.206 1.00 52.97 90 ARG A CA 1
ATOM 720 C C . ARG A 1 90 ? 0.829 -3.457 -35.132 1.00 52.97 90 ARG A C 1
ATOM 722 O O . ARG A 1 90 ? 1.937 -3.507 -35.708 1.00 52.97 90 ARG A O 1
#

Sequence (90 aa):
PGAFEQAMEDLKAYLAANKGEAAHSFWLLTEIDHWNIEKERIVVITNAALLVCKYDFIMLKCLELQRIPLSYIEKISTGPFTFPKKSLDR

InterPro domains:
  IPR022158 Inositol phosphatase [PF12456] (2-88)
  IPR034753 hSac2 domain [PS51791] (1-90)
  IPR040242 Tumor protein p63-regulated gene 1-like [PTHR31108] (1-90)

pLDDT: mean 92.13, std 8.43, range [52.97, 98.25]

Radius of gyration: 15.41 Å; chains: 1; bounding box: 27×30×51 Å

Foldseek 3Di:
DALVVLLVVQVQVVCCVPPVWGWPDWDWDWDQDPVRDTATWIWTDTPFWIKTFRADSVVSDTPDIDTGTPVNDPDDDDDDDDDPPDDPDD

Organism: NCBI:txid8663

Secondary structure (DSSP, 8-state):
--HHHHHHHHHHHHHHHHHSPPEEEEEEEEEE-TT--EEEEEEEEESSEEEEEEEETTTTEEEEEEEEEGGG------S-----SS----